Protein AF-A0A7S2N8E6-F1 (afdb_monomer)

InterPro domains:
  IPR011016 Zinc finger, RING-CH-type [PF12906] (7-64)
  IPR011016 Zinc finger, RING-CH-type [PS51292] (1-71)
  IPR011016 Zinc finger, RING-CH-type [SM00744] (6-65)
  IPR013083 Zinc finger, RING/FYVE/PHD-type [G3DSA:3.30.40.10] (2-70)

Mean predicted aligned error: 14.88 Å

Foldseek 3Di:
DPDFAAAPQPRHTDPDDWDQFDQDDDPNHGHTHHPVSLLVVLQPQDADDPPDDLCRHSQADNPPSHGTPDDHDHDDDPPPDDPVVVVVVLVVLLVVLVCQVVCPVNHHHDLCSLVSLVLSVVVDDDPSVVDPPPPDPNDPVSVVLVVVLCVVQVDPDDCSVVSSVVVVSVD

pLDDT: mean 75.58, std 19.43, range [35.53, 96.06]

Radius of gyration: 21.82 Å; Cα contacts (8 Å, |Δi|>4): 163; chains: 1; bounding box: 48×32×66 Å

Secondary structure (DSSP, 8-state):
---PPBBTTT--B--S--B--SS-EETTEEPBB-HHHHHHHHHHSPP--TT--GGG-TTB-TTT-PBPSS-PPPPPPPP---HHHHHHHHHHHHHHHHHHHTTGGGPPP-TTHHHHHHHTGGGS-SGGGS---------HHHHHHHHHHHHH--S-SS-HHHHHHHHHTT-

Sequence (171 aa):
MATERTCRICFDVIESEGVMPCECRDGGEFTIAHEACIQQWINLRPMPSAVATDQKDPSRCEVCGTAWKQDYQMPEAPVELSRAEWDDRAQALLLAAFARHTRLGGLQPRDGDAAILHVLGPLYDGPWQRRPTLTATLSKGTRRLLAKLRGATGGRNSSSVEQLRGALRHY

Organism: NCBI:txid156173

Solvent-accessible surface area (backbone atoms only — not comparable to full-atom values): 10674 Å² total; per-residue (Å²): 129,87,77,84,49,48,16,78,79,82,66,45,76,49,92,63,93,57,38,60,51,51,88,50,61,55,99,85,41,73,46,34,25,49,64,67,56,52,46,53,51,38,59,69,46,67,74,54,52,102,82,56,62,80,78,34,46,64,70,28,40,80,84,75,62,44,57,53,69,62,95,65,80,73,67,77,76,79,77,84,70,51,70,68,58,50,52,53,51,51,51,51,50,43,53,53,25,46,37,19,67,70,34,53,93,75,37,70,66,56,97,55,28,67,55,49,46,65,66,49,33,85,79,50,92,61,75,77,70,64,68,68,85,80,85,63,83,68,49,77,68,56,48,53,55,50,50,56,56,50,69,72,50,78,59,98,66,93,51,54,63,59,55,46,52,56,61,61,69,71,112

Structure (mmCIF, N/CA/C/O backbone):
data_AF-A0A7S2N8E6-F1
#
_entry.id   AF-A0A7S2N8E6-F1
#
loop_
_atom_site.group_PDB
_atom_site.id
_atom_site.type_symbol
_atom_site.label_atom_id
_atom_site.label_alt_id
_atom_site.label_comp_id
_atom_site.label_asym_id
_atom_site.label_entity_id
_atom_site.label_seq_id
_atom_site.pdbx_PDB_ins_code
_atom_site.Cartn_x
_atom_site.Cartn_y
_atom_site.Cartn_z
_atom_site.occupancy
_atom_site.B_iso_or_equiv
_atom_site.auth_seq_id
_atom_site.auth_comp_id
_atom_site.auth_asym_id
_atom_site.auth_atom_id
_atom_site.pdbx_PDB_model_num
ATOM 1 N N . MET A 1 1 ? -13.673 -3.706 39.379 1.00 44.00 1 MET A N 1
ATOM 2 C CA . MET A 1 1 ? -12.309 -3.439 38.880 1.00 44.00 1 MET A CA 1
ATOM 3 C C . MET A 1 1 ? -12.470 -2.850 37.494 1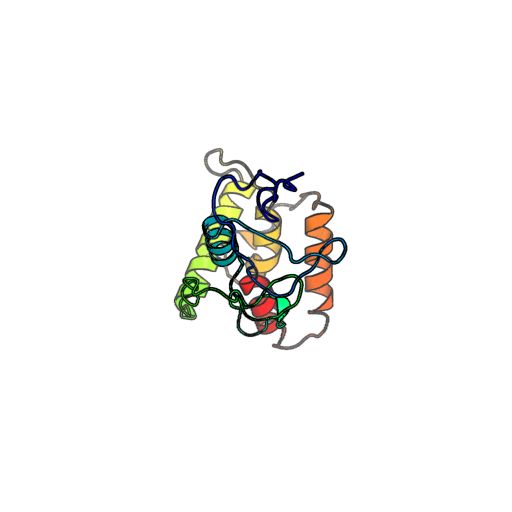.00 44.00 1 MET A C 1
ATOM 5 O O . MET A 1 1 ? -13.242 -3.414 36.731 1.00 44.00 1 MET A O 1
ATOM 9 N N . ALA A 1 2 ? -11.876 -1.691 37.208 1.00 52.50 2 ALA A N 1
ATOM 10 C CA . ALA A 1 2 ? -11.907 -1.146 35.855 1.00 52.50 2 ALA A CA 1
ATOM 11 C C . ALA A 1 2 ? -11.062 -2.071 34.971 1.00 52.50 2 ALA A C 1
ATOM 13 O O . ALA A 1 2 ? -9.880 -2.255 35.239 1.00 52.50 2 ALA A O 1
ATOM 14 N N . THR A 1 3 ? -11.682 -2.730 33.998 1.00 65.00 3 THR A N 1
ATOM 15 C CA . THR A 1 3 ? -10.970 -3.495 32.973 1.00 65.00 3 THR A CA 1
ATOM 16 C C . THR A 1 3 ? -10.178 -2.506 32.131 1.00 65.00 3 THR A C 1
ATOM 18 O O . THR A 1 3 ? -10.775 -1.673 31.445 1.00 65.00 3 THR A O 1
ATOM 21 N N . GLU A 1 4 ? -8.851 -2.563 32.226 1.00 77.25 4 GLU A N 1
ATOM 22 C CA . GLU A 1 4 ? -7.959 -1.820 31.339 1.00 77.25 4 GLU A CA 1
ATOM 23 C C . GLU A 1 4 ? -8.319 -2.167 29.893 1.00 77.25 4 GLU A C 1
ATOM 25 O O . GLU A 1 4 ? -8.377 -3.335 29.509 1.00 77.25 4 GLU A O 1
ATOM 30 N N . ARG A 1 5 ? -8.657 -1.146 29.105 1.00 86.19 5 ARG A N 1
ATOM 31 C CA . ARG A 1 5 ? -9.053 -1.321 27.708 1.00 86.19 5 ARG A CA 1
ATOM 32 C C . ARG A 1 5 ? -7.796 -1.268 26.856 1.00 86.19 5 ARG A C 1
ATOM 34 O O . ARG A 1 5 ? -7.074 -0.279 26.894 1.00 86.19 5 ARG A O 1
ATOM 41 N N . THR A 1 6 ? -7.549 -2.314 26.081 1.00 92.56 6 THR A N 1
ATOM 42 C CA . THR A 1 6 ? -6.382 -2.410 25.199 1.00 92.56 6 THR A CA 1
ATOM 43 C C . THR A 1 6 ? -6.758 -2.027 23.771 1.00 92.56 6 THR A C 1
ATOM 45 O O . THR A 1 6 ? -7.803 -2.433 23.259 1.00 92.56 6 THR A O 1
ATOM 48 N N . CYS A 1 7 ? -5.905 -1.257 23.099 1.00 94.69 7 CYS A N 1
ATOM 49 C CA . CYS A 1 7 ? -6.080 -0.923 21.693 1.00 94.69 7 CYS A CA 1
ATOM 50 C C . CYS A 1 7 ? -5.882 -2.165 20.817 1.00 94.69 7 CYS A C 1
ATOM 52 O O . CYS A 1 7 ? -4.807 -2.755 20.811 1.00 94.69 7 CYS A O 1
ATOM 54 N N . ARG A 1 8 ? -6.867 -2.523 19.986 1.00 93.19 8 ARG A N 1
ATOM 55 C CA . ARG A 1 8 ? -6.779 -3.701 19.094 1.00 93.19 8 ARG A CA 1
ATOM 56 C C . ARG A 1 8 ? -5.708 -3.630 17.992 1.00 93.19 8 ARG A C 1
ATOM 58 O O . ARG A 1 8 ? -5.542 -4.606 17.269 1.00 93.19 8 ARG A O 1
ATOM 65 N N . ILE A 1 9 ? -5.070 -2.474 17.786 1.00 93.19 9 ILE A N 1
ATOM 66 C CA . ILE A 1 9 ? -4.067 -2.270 16.724 1.00 93.19 9 ILE A CA 1
ATOM 67 C C . ILE A 1 9 ? -2.652 -2.314 17.290 1.00 93.19 9 ILE A C 1
ATOM 69 O O . ILE A 1 9 ? -1.837 -3.101 16.819 1.00 93.19 9 ILE A O 1
ATOM 73 N N . CYS A 1 10 ? -2.346 -1.454 18.265 1.00 94.69 10 CYS A N 1
ATOM 74 C CA . CYS A 1 10 ? -1.007 -1.389 18.856 1.00 94.69 10 CYS A CA 1
ATOM 75 C C . CYS A 1 10 ? -0.839 -2.299 20.076 1.00 94.69 10 CYS A C 1
ATOM 77 O O . CYS A 1 10 ? 0.288 -2.533 20.488 1.00 94.69 10 CYS A O 1
ATOM 79 N N . PHE A 1 11 ? -1.937 -2.835 20.618 1.00 93.75 11 PHE A N 1
ATOM 80 C CA . PHE A 1 11 ? -1.970 -3.652 21.834 1.00 93.75 11 PHE A CA 1
ATOM 81 C C . PHE A 1 11 ? -1.534 -2.924 23.116 1.00 93.75 11 PHE A C 1
ATOM 83 O O . PHE A 1 11 ? -1.376 -3.564 24.153 1.00 93.75 11 PHE A O 1
ATOM 90 N N . ASP A 1 12 ? -1.415 -1.594 23.076 1.00 94.81 12 ASP A N 1
ATOM 91 C CA . ASP A 1 12 ? -1.159 -0.771 24.260 1.00 94.81 12 ASP A CA 1
ATOM 92 C C . ASP A 1 12 ? -2.446 -0.487 25.047 1.00 94.81 12 ASP A C 1
ATOM 94 O O . ASP A 1 12 ? -3.557 -0.514 24.499 1.00 94.81 12 ASP A O 1
ATOM 98 N N . VAL A 1 13 ? -2.291 -0.183 26.338 1.00 93.00 13 VAL A N 1
ATOM 99 C CA . VAL A 1 13 ? -3.385 0.276 27.203 1.00 93.00 13 VAL A CA 1
ATOM 100 C C . VAL A 1 13 ? -3.857 1.651 26.739 1.00 93.00 13 VAL A C 1
ATOM 102 O O . VAL A 1 13 ? -3.057 2.542 26.463 1.00 93.00 13 VAL A O 1
ATOM 105 N N . ILE A 1 14 ? -5.172 1.823 26.657 1.00 91.94 14 ILE A N 1
ATOM 106 C CA . ILE A 1 14 ? -5.791 3.097 26.322 1.00 91.94 14 ILE A CA 1
ATOM 107 C C . ILE A 1 14 ? -5.973 3.889 27.619 1.00 91.94 14 ILE A C 1
ATOM 109 O O . ILE A 1 14 ? -6.877 3.614 28.407 1.00 91.94 14 ILE A O 1
ATOM 113 N N . GLU A 1 15 ? -5.100 4.872 27.836 1.00 85.25 15 GLU A N 1
ATOM 114 C CA . GLU A 1 15 ? -5.136 5.755 29.013 1.00 85.25 15 GLU A CA 1
ATOM 115 C C . GLU A 1 15 ? -6.241 6.830 28.925 1.00 85.25 15 GLU A C 1
ATOM 117 O O . GLU A 1 15 ? -6.656 7.385 29.942 1.00 85.25 15 GLU A O 1
ATOM 122 N N . SER A 1 16 ? -6.729 7.120 27.713 1.00 78.88 16 SER A N 1
ATOM 123 C CA . SER A 1 16 ? -7.763 8.118 27.403 1.00 78.88 16 SER A CA 1
ATOM 124 C C . SER A 1 16 ? -9.066 7.481 26.881 1.00 78.88 16 SER A C 1
ATOM 126 O O . SER A 1 16 ? -9.262 6.267 26.950 1.00 78.88 16 SER A O 1
ATOM 128 N N . GLU A 1 17 ? -10.013 8.281 26.375 1.00 82.00 17 GLU A N 1
ATOM 129 C CA . GLU A 1 17 ? -11.215 7.734 25.735 1.00 82.00 17 GLU A CA 1
ATOM 130 C C . GLU A 1 17 ? -10.862 7.047 24.405 1.00 82.00 17 GLU A C 1
ATOM 132 O O . GLU A 1 17 ? -10.599 7.684 23.388 1.00 82.00 17 GLU A O 1
ATOM 137 N N . GLY A 1 18 ? -10.848 5.713 24.417 1.00 91.06 18 GLY A N 1
ATOM 138 C CA . GLY A 1 18 ? -10.751 4.896 23.210 1.00 91.06 18 GLY A CA 1
ATOM 139 C C . GLY A 1 18 ? -12.062 4.876 22.429 1.00 91.06 18 GLY A C 1
ATOM 140 O O . GLY A 1 18 ? -13.149 4.978 23.000 1.00 91.06 18 GLY A O 1
ATOM 141 N N . VAL A 1 19 ? -11.967 4.670 21.118 1.00 94.81 19 VAL A N 1
ATOM 142 C CA . VAL A 1 19 ? -13.133 4.608 20.233 1.00 94.81 19 VAL A CA 1
ATOM 143 C C . VAL A 1 19 ? -13.498 3.167 19.903 1.00 94.81 19 VAL A C 1
ATOM 145 O O . VAL A 1 19 ? -12.643 2.284 19.836 1.00 94.81 19 VAL A O 1
ATOM 148 N N . MET A 1 20 ? -14.786 2.929 19.664 1.00 95.31 20 MET A N 1
ATOM 149 C CA . MET A 1 20 ? -15.279 1.695 19.057 1.00 95.31 20 MET A CA 1
ATOM 150 C C . MET A 1 20 ? -15.360 1.915 17.537 1.00 95.31 20 MET A C 1
ATOM 152 O O . MET A 1 20 ? -16.315 2.554 17.081 1.00 95.31 20 MET A O 1
ATOM 156 N N . PRO A 1 21 ? -14.405 1.395 16.742 1.00 94.19 21 PRO A N 1
ATOM 157 C CA . PRO A 1 21 ? -14.308 1.724 15.321 1.00 94.19 21 PRO A CA 1
ATOM 158 C C . PRO A 1 21 ? -15.385 1.067 14.456 1.00 94.19 21 PRO A C 1
ATOM 160 O O . PRO A 1 21 ? -15.741 1.573 13.398 1.00 94.19 21 PRO A O 1
ATOM 163 N N . CYS A 1 22 ? -15.905 -0.082 14.884 1.00 94.31 22 CYS A N 1
ATOM 164 C CA . CYS A 1 22 ? -16.864 -0.896 14.139 1.00 94.31 22 CYS A CA 1
ATOM 165 C C . CYS A 1 22 ? -17.645 -1.807 15.105 1.00 94.31 22 CYS A C 1
ATOM 167 O O . CYS A 1 22 ? -17.664 -1.567 16.310 1.00 94.31 22 CYS A O 1
ATOM 169 N N . GLU A 1 23 ? -18.308 -2.847 14.597 1.00 94.06 23 GLU A N 1
ATOM 170 C CA . GLU A 1 2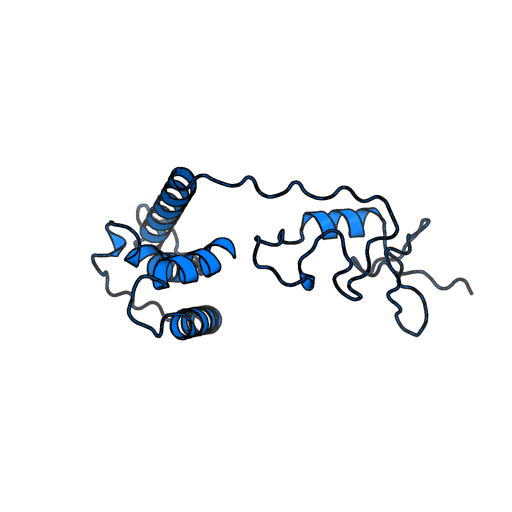3 ? -19.079 -3.802 15.413 1.00 94.06 23 GLU A CA 1
ATOM 171 C C . GLU A 1 23 ? -18.315 -5.081 15.778 1.00 94.06 23 GLU A C 1
ATOM 173 O O . GLU A 1 23 ? -18.901 -6.013 16.328 1.00 94.06 23 GLU A O 1
ATOM 178 N N . CYS A 1 24 ? -17.010 -5.137 15.492 1.00 94.50 24 CYS A N 1
ATOM 179 C CA . CYS A 1 24 ? -16.178 -6.270 15.883 1.00 94.50 24 CYS A CA 1
ATOM 180 C C . CYS A 1 24 ? -16.220 -6.488 17.394 1.00 94.50 24 CYS A C 1
ATOM 182 O O . CYS A 1 24 ? -16.135 -5.535 18.177 1.00 94.50 24 CYS A O 1
ATOM 184 N N . ARG A 1 25 ? -16.290 -7.762 17.781 1.00 93.50 25 ARG A N 1
ATOM 185 C CA . ARG A 1 25 ? -16.243 -8.188 19.172 1.00 93.50 25 ARG A CA 1
ATOM 186 C C . ARG A 1 25 ? -15.121 -9.185 19.395 1.00 93.50 25 ARG A C 1
ATOM 188 O O . ARG A 1 25 ? -14.878 -10.023 18.531 1.00 93.50 25 ARG A O 1
ATOM 195 N N . ASP A 1 26 ? -14.510 -9.109 20.565 1.00 85.44 26 ASP A N 1
ATOM 196 C CA . ASP A 1 26 ? -13.579 -10.103 21.085 1.00 85.44 26 ASP A CA 1
ATOM 197 C C . ASP A 1 26 ? -14.034 -10.499 22.494 1.00 85.44 26 ASP A C 1
ATOM 199 O O . ASP A 1 26 ? -14.447 -9.649 23.278 1.00 85.44 26 ASP A O 1
ATOM 203 N N . GLY A 1 27 ? -14.102 -11.799 22.783 1.00 85.44 27 GLY A N 1
ATOM 204 C CA . GLY A 1 27 ? -14.657 -12.293 24.053 1.00 85.44 27 GLY A CA 1
ATOM 205 C C . GLY A 1 27 ? -16.112 -11.877 24.350 1.00 85.44 27 GLY A C 1
ATOM 206 O O . GLY A 1 27 ? -16.545 -11.946 25.495 1.00 85.44 27 GLY A O 1
ATOM 207 N N . GLY A 1 28 ? -16.879 -11.442 23.342 1.00 87.44 28 GLY A N 1
ATOM 208 C CA . GLY A 1 28 ? -18.250 -10.932 23.499 1.00 87.44 28 GLY A CA 1
ATOM 209 C C . GLY A 1 28 ? -18.355 -9.419 23.736 1.00 87.44 28 GLY A C 1
ATOM 210 O O . GLY A 1 28 ? -19.456 -8.868 23.623 1.00 87.44 28 GLY A O 1
ATOM 211 N N . GLU A 1 29 ? -17.231 -8.739 23.964 1.00 87.88 29 GLU A N 1
ATOM 212 C CA . GLU A 1 29 ? -17.137 -7.289 24.152 1.00 87.88 29 GLU A CA 1
ATOM 213 C C . GLU A 1 29 ? -16.721 -6.585 22.860 1.00 87.88 29 GLU A C 1
ATOM 215 O O . GLU A 1 29 ? -16.032 -7.161 22.022 1.00 87.88 29 GLU A O 1
ATOM 220 N N . PHE A 1 30 ? -17.145 -5.334 22.664 1.00 90.38 30 PHE A N 1
ATOM 221 C CA . PHE A 1 30 ? -16.733 -4.566 21.490 1.00 90.38 30 PHE A CA 1
ATOM 222 C C . PHE A 1 30 ? -15.246 -4.228 21.547 1.00 90.38 30 PHE A C 1
ATOM 224 O O . PHE A 1 30 ? -14.743 -3.769 22.569 1.00 90.38 30 PHE A O 1
ATOM 231 N N . THR A 1 31 ? -14.557 -4.391 20.418 1.00 93.19 31 THR A N 1
ATOM 232 C CA . THR A 1 31 ? -13.146 -4.011 20.327 1.00 93.19 31 THR A CA 1
ATOM 233 C C . THR A 1 31 ? -12.989 -2.495 20.376 1.00 93.19 31 THR A C 1
ATOM 235 O O . THR A 1 31 ? -13.753 -1.781 19.720 1.00 93.19 31 THR A O 1
ATOM 238 N N . ILE A 1 32 ? -11.962 -2.020 21.078 1.00 94.62 32 ILE A N 1
ATOM 239 C CA . ILE A 1 32 ? -11.653 -0.596 21.238 1.00 94.62 32 ILE A CA 1
ATOM 240 C C . ILE A 1 32 ? -10.277 -0.313 20.622 1.00 94.62 32 ILE A C 1
ATOM 242 O O . ILE A 1 32 ? -9.407 -1.186 20.574 1.00 94.62 32 ILE A O 1
ATOM 246 N N . ALA A 1 33 ? -10.082 0.889 20.093 1.00 95.44 33 ALA A N 1
ATOM 247 C CA . ALA A 1 33 ? -8.811 1.341 19.544 1.00 95.44 33 ALA A CA 1
ATOM 248 C C . ALA A 1 33 ? -8.547 2.807 19.895 1.00 95.44 33 ALA A C 1
ATOM 250 O O . ALA A 1 33 ? -9.479 3.571 20.146 1.00 95.44 33 ALA A O 1
ATOM 251 N N . HIS A 1 34 ? -7.282 3.220 19.834 1.00 96.06 34 HIS A N 1
ATOM 252 C CA . HIS A 1 34 ? -6.969 4.635 19.671 1.00 96.06 34 HIS A CA 1
ATOM 253 C C . HIS A 1 34 ? -7.473 5.102 18.305 1.00 96.06 34 HIS A C 1
ATOM 255 O O . HIS A 1 34 ? -7.238 4.436 17.292 1.00 96.06 34 HIS A O 1
ATOM 261 N N . GLU A 1 35 ? -8.103 6.271 18.262 1.00 94.94 35 GLU A N 1
ATOM 262 C CA . GLU A 1 35 ? -8.569 6.873 17.011 1.00 94.94 35 GLU A CA 1
ATOM 263 C C . GLU A 1 35 ? -7.419 7.037 16.004 1.00 94.94 35 GLU A C 1
ATOM 265 O O . GLU A 1 35 ? -7.528 6.616 14.852 1.00 94.94 35 GLU A O 1
ATOM 270 N N . ALA A 1 36 ? -6.266 7.527 16.473 1.00 94.56 36 ALA A N 1
ATOM 271 C CA . ALA A 1 36 ? -5.061 7.686 15.663 1.00 94.56 36 ALA A CA 1
ATOM 272 C C . ALA A 1 36 ? -4.539 6.357 15.088 1.00 94.56 36 ALA A C 1
ATOM 274 O O . ALA A 1 36 ? -4.095 6.318 13.940 1.00 94.56 36 ALA A O 1
ATOM 275 N N . CYS A 1 37 ? -4.625 5.254 15.844 1.00 95.38 37 CYS A N 1
ATOM 276 C CA . CYS A 1 37 ? -4.220 3.943 15.338 1.00 95.38 37 CYS A CA 1
ATOM 277 C C . CYS A 1 37 ? -5.106 3.497 14.171 1.00 95.38 37 CYS A C 1
ATOM 279 O O . CYS A 1 37 ? -4.592 2.945 13.200 1.00 95.38 37 CYS A O 1
ATOM 281 N N . ILE A 1 38 ? -6.416 3.755 14.236 1.00 94.94 38 ILE A N 1
ATOM 282 C CA . ILE A 1 38 ? -7.343 3.421 13.147 1.00 94.94 38 ILE A CA 1
ATOM 283 C C . ILE A 1 38 ? -7.073 4.307 11.929 1.00 94.94 38 ILE A C 1
ATOM 285 O O . ILE A 1 38 ? -6.949 3.787 10.823 1.00 94.94 38 ILE A O 1
ATOM 289 N N . GLN A 1 39 ? -6.889 5.615 12.121 1.00 94.81 39 GLN A N 1
ATOM 290 C CA . GLN A 1 39 ? -6.544 6.533 11.032 1.00 94.81 39 GLN A CA 1
ATOM 291 C C . GLN A 1 39 ? -5.248 6.116 10.320 1.00 94.81 39 GLN A C 1
ATOM 293 O O . GLN A 1 39 ? -5.186 6.077 9.090 1.00 94.81 39 GLN A O 1
ATOM 298 N N . GLN A 1 40 ? -4.210 5.765 11.082 1.00 93.81 40 GLN A N 1
ATOM 299 C CA . GLN A 1 40 ? -2.952 5.283 10.519 1.00 93.81 40 GLN A CA 1
ATOM 300 C C . GLN A 1 40 ? -3.137 3.953 9.783 1.00 93.81 40 GLN A C 1
ATOM 302 O O . GLN A 1 40 ? -2.585 3.766 8.700 1.00 93.81 40 GLN A O 1
ATOM 307 N N . TRP A 1 41 ? -3.937 3.043 10.336 1.00 91.88 41 TRP A N 1
ATOM 308 C CA . TRP A 1 41 ? -4.260 1.776 9.691 1.00 91.88 41 TRP A CA 1
ATOM 309 C C . TRP A 1 41 ? -4.965 1.977 8.346 1.00 91.88 41 TRP A C 1
ATOM 311 O O . TRP A 1 41 ? -4.562 1.378 7.352 1.00 91.88 41 TRP A O 1
ATOM 321 N N . ILE A 1 42 ? -5.956 2.870 8.289 1.00 91.69 42 ILE A N 1
ATOM 322 C CA . ILE A 1 42 ? -6.667 3.249 7.060 1.00 91.69 42 ILE A CA 1
ATOM 323 C C . ILE A 1 42 ? -5.689 3.798 6.012 1.00 91.69 42 ILE A C 1
ATOM 325 O O . ILE A 1 42 ? -5.711 3.347 4.869 1.00 91.69 42 ILE A O 1
ATOM 329 N N . ASN A 1 43 ? -4.784 4.699 6.406 1.00 88.31 43 ASN A N 1
ATOM 330 C CA . ASN A 1 43 ? -3.808 5.316 5.499 1.00 88.31 43 ASN A CA 1
ATOM 331 C C . ASN A 1 43 ? -2.783 4.324 4.930 1.00 88.31 43 ASN A C 1
ATOM 333 O O . ASN A 1 43 ? -2.284 4.514 3.823 1.00 88.31 43 ASN A O 1
ATOM 337 N N . LEU A 1 44 ? -2.439 3.283 5.691 1.00 85.25 44 LEU A N 1
ATOM 338 C CA . LEU A 1 44 ? -1.472 2.266 5.277 1.00 85.25 44 LEU A CA 1
ATOM 339 C C . LEU A 1 44 ? -2.107 1.124 4.482 1.00 85.25 44 LEU A C 1
ATOM 341 O O . LEU A 1 44 ? -1.383 0.286 3.934 1.00 85.25 44 LEU A O 1
ATOM 345 N N . ARG A 1 45 ? -3.442 1.051 4.414 1.00 79.50 45 ARG A N 1
ATOM 346 C CA . ARG A 1 45 ? -4.091 0.001 3.637 1.00 79.50 45 ARG A CA 1
ATOM 347 C C . ARG A 1 45 ? -3.856 0.235 2.146 1.00 79.50 45 ARG A C 1
ATOM 349 O O . ARG A 1 45 ? -4.050 1.343 1.649 1.00 79.50 45 ARG A O 1
ATOM 356 N N . PRO A 1 46 ? -3.461 -0.815 1.407 1.00 68.12 46 PRO A N 1
ATOM 357 C CA . PRO A 1 46 ? -3.317 -0.708 -0.032 1.00 68.12 46 PRO A CA 1
ATOM 358 C C . PRO A 1 46 ? -4.684 -0.392 -0.635 1.00 68.12 46 PRO A C 1
ATOM 360 O O . PRO A 1 46 ? -5.621 -1.182 -0.484 1.00 68.12 46 PRO A O 1
ATOM 363 N N . MET A 1 47 ? -4.779 0.750 -1.319 1.00 64.25 47 MET A N 1
ATOM 364 C CA . MET A 1 47 ? -6.004 1.156 -1.996 1.00 64.25 47 MET A CA 1
ATOM 365 C C . MET A 1 47 ? -6.456 0.055 -2.958 1.00 64.25 47 MET A C 1
ATOM 367 O O . MET A 1 47 ? -5.632 -0.497 -3.701 1.00 64.25 47 MET A O 1
ATOM 371 N N . PRO A 1 48 ? -7.749 -0.302 -2.958 1.00 56.47 48 PRO A N 1
ATOM 372 C CA . PRO A 1 48 ? -8.265 -1.293 -3.874 1.00 56.47 48 PRO A CA 1
ATOM 373 C C . PRO A 1 48 ? -8.051 -0.778 -5.298 1.00 56.47 48 PRO A C 1
ATOM 375 O O . PRO A 1 48 ? -8.658 0.200 -5.721 1.00 56.47 48 PRO A O 1
ATOM 378 N N . SER A 1 49 ? -7.190 -1.445 -6.074 1.00 53.56 49 SER A N 1
ATOM 379 C CA . SER A 1 49 ? -7.254 -1.322 -7.534 1.00 53.56 49 SER A CA 1
ATOM 380 C C . SER A 1 49 ? -8.679 -1.673 -7.972 1.00 53.56 49 SER A C 1
ATOM 382 O O . SER A 1 49 ? -9.270 -2.541 -7.333 1.00 53.56 49 SER A O 1
ATOM 384 N N . ALA A 1 50 ? -9.182 -1.111 -9.073 1.00 49.06 50 ALA A N 1
ATOM 385 C CA . ALA A 1 50 ? -10.552 -1.273 -9.602 1.00 49.06 50 ALA A CA 1
ATOM 386 C C . ALA A 1 50 ? -11.124 -2.717 -9.724 1.00 49.06 50 ALA A C 1
ATOM 388 O O . ALA A 1 50 ? -12.269 -2.892 -10.119 1.00 49.06 50 ALA A O 1
ATOM 389 N N . VAL A 1 51 ? -10.348 -3.756 -9.403 1.00 43.91 51 VAL A N 1
ATOM 390 C CA . VAL A 1 51 ? -10.715 -5.183 -9.428 1.00 43.91 51 VAL A CA 1
ATOM 391 C C . VAL A 1 51 ? -10.727 -5.825 -8.026 1.00 43.91 51 VAL A C 1
ATOM 393 O O . VAL A 1 51 ? -10.849 -7.041 -7.891 1.00 43.91 51 VAL A O 1
ATOM 396 N N . ALA A 1 52 ? -10.518 -5.058 -6.955 1.00 47.84 52 ALA A N 1
ATOM 397 C CA . ALA A 1 52 ? -10.379 -5.622 -5.621 1.00 47.84 52 ALA A CA 1
ATOM 398 C C . ALA A 1 52 ? -11.739 -5.960 -4.997 1.00 47.84 52 ALA A C 1
ATOM 400 O O . ALA A 1 52 ? -12.612 -5.113 -4.861 1.00 47.84 52 ALA A O 1
ATOM 401 N N . THR A 1 53 ? -11.860 -7.211 -4.562 1.00 51.34 53 THR A N 1
ATOM 402 C CA . THR A 1 53 ? -12.881 -7.711 -3.634 1.00 51.34 53 THR A CA 1
ATOM 403 C C . THR A 1 53 ? -13.045 -6.779 -2.426 1.00 51.34 53 THR A C 1
ATOM 405 O O . THR A 1 53 ? -12.028 -6.312 -1.905 1.00 51.34 53 THR A O 1
ATOM 408 N N . ASP A 1 54 ? -14.276 -6.607 -1.930 1.00 53.88 54 ASP A N 1
ATOM 409 C CA . ASP A 1 54 ? -14.694 -5.741 -0.804 1.00 53.88 54 ASP A CA 1
ATOM 410 C C . ASP A 1 54 ? -13.753 -5.704 0.422 1.00 53.88 54 ASP A C 1
ATOM 412 O O . ASP A 1 54 ? -13.713 -4.719 1.154 1.00 53.88 54 ASP A O 1
ATOM 416 N N . GLN A 1 55 ? -12.938 -6.741 0.642 1.00 53.66 55 GLN A N 1
ATOM 417 C CA . GLN A 1 55 ? -11.934 -6.815 1.712 1.00 53.66 55 GLN A CA 1
ATOM 418 C C . GLN A 1 55 ? -10.793 -5.784 1.633 1.00 53.66 55 GLN A C 1
ATOM 420 O O . GLN A 1 55 ? -10.007 -5.681 2.577 1.00 53.66 55 GLN A O 1
ATOM 425 N N . LYS A 1 56 ? -10.651 -5.025 0.542 1.00 67.62 56 LYS A N 1
ATOM 426 C CA . LYS A 1 56 ? -9.591 -4.005 0.412 1.00 67.62 56 LYS A CA 1
ATOM 427 C C . LYS A 1 56 ? -10.085 -2.565 0.506 1.00 67.62 56 LYS A C 1
ATOM 429 O O . LYS A 1 56 ? -9.260 -1.668 0.440 1.00 67.62 56 LYS A O 1
ATOM 434 N N . ASP A 1 57 ? -11.381 -2.343 0.693 1.00 79.94 57 ASP A N 1
ATOM 435 C CA . ASP A 1 57 ? -11.930 -0.996 0.838 1.00 79.94 57 ASP A CA 1
ATOM 436 C C . ASP A 1 57 ? -11.454 -0.344 2.155 1.00 79.94 57 ASP A C 1
ATOM 438 O O . ASP A 1 57 ? -11.762 -0.879 3.229 1.00 79.94 57 ASP A O 1
ATOM 442 N N . PRO A 1 58 ? -10.695 0.774 2.110 1.00 86.81 58 PRO A N 1
ATOM 443 C CA . PRO A 1 58 ? -10.220 1.470 3.306 1.00 86.81 58 PRO A CA 1
ATOM 444 C C . PRO A 1 58 ? -11.361 2.076 4.130 1.00 86.81 58 PRO A C 1
ATOM 446 O O . PRO A 1 58 ? -11.165 2.310 5.320 1.00 86.81 58 PRO A O 1
ATOM 449 N N . SER A 1 59 ? -12.550 2.275 3.547 1.00 87.38 59 SER A N 1
ATOM 450 C CA . SER A 1 59 ? -13.727 2.829 4.232 1.00 87.38 59 SER A CA 1
ATOM 451 C C . SER A 1 59 ? -14.460 1.820 5.124 1.00 87.38 59 SER A C 1
ATOM 453 O O . SER A 1 59 ? -15.391 2.175 5.852 1.00 87.38 59 SER A O 1
ATOM 455 N N . ARG A 1 60 ? -14.037 0.549 5.096 1.00 91.00 60 ARG A N 1
ATOM 456 C CA . ARG A 1 60 ? -14.674 -0.555 5.819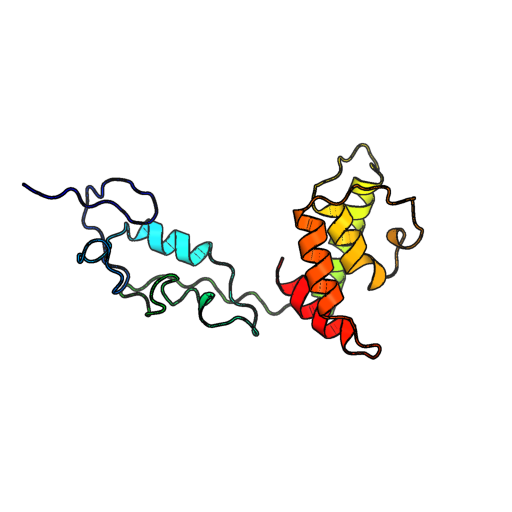 1.00 91.00 60 ARG A CA 1
ATOM 457 C C . ARG A 1 60 ? -13.662 -1.306 6.669 1.00 91.00 60 ARG A C 1
ATOM 459 O O . ARG A 1 60 ? -12.495 -1.431 6.302 1.00 91.00 60 ARG A O 1
ATOM 466 N N . CYS A 1 61 ? -14.123 -1.868 7.779 1.00 91.31 61 CYS A N 1
ATOM 467 C CA . CYS A 1 61 ? -13.302 -2.689 8.656 1.00 91.31 61 CYS A CA 1
ATOM 468 C C . CYS A 1 61 ? -12.814 -3.959 7.957 1.00 91.31 61 CYS A C 1
ATOM 470 O O . CYS A 1 61 ? -13.594 -4.692 7.357 1.00 91.31 61 CYS A O 1
ATOM 472 N N . GLU A 1 62 ? -11.526 -4.264 8.100 1.00 88.00 62 GLU A N 1
ATOM 473 C CA . GLU A 1 62 ? -10.890 -5.451 7.525 1.00 88.00 62 GLU A CA 1
ATOM 474 C C . GLU A 1 62 ? -11.387 -6.776 8.118 1.00 88.00 62 GLU A C 1
ATOM 476 O O . GLU A 1 62 ? -11.213 -7.824 7.501 1.00 88.00 62 GLU A O 1
ATOM 481 N N . VAL A 1 63 ? -12.002 -6.734 9.304 1.00 89.88 63 VAL A N 1
ATOM 482 C CA . VAL A 1 63 ? -12.473 -7.927 10.020 1.00 89.88 63 VAL A CA 1
ATOM 483 C C . VAL A 1 63 ? -13.951 -8.191 9.736 1.00 89.88 63 VAL A C 1
ATOM 485 O O . VAL A 1 63 ? -14.297 -9.258 9.237 1.00 89.88 63 VAL A O 1
ATOM 488 N N . CYS A 1 64 ? -14.836 -7.234 10.037 1.00 91.38 64 CYS A N 1
ATOM 489 C CA . CYS A 1 64 ? -16.285 -7.416 9.880 1.00 91.38 64 CYS A CA 1
ATOM 490 C C . CYS A 1 64 ? -16.857 -6.850 8.574 1.00 91.38 64 CYS A C 1
ATOM 492 O O . CYS A 1 64 ? -18.036 -7.055 8.297 1.00 91.38 64 CYS A O 1
ATOM 494 N N . GLY A 1 65 ? -16.074 -6.106 7.786 1.00 90.19 65 GLY A N 1
ATOM 495 C CA . GLY A 1 65 ? -16.538 -5.483 6.544 1.00 90.19 65 GLY A CA 1
ATOM 496 C C . GLY A 1 65 ? -17.553 -4.352 6.735 1.00 90.19 65 GLY A C 1
ATOM 497 O O . GLY A 1 65 ? -18.068 -3.831 5.753 1.00 90.19 65 GLY A O 1
ATOM 498 N N . THR A 1 66 ? -17.884 -3.946 7.961 1.00 92.06 66 THR A N 1
ATOM 499 C CA . THR A 1 66 ? -18.798 -2.815 8.191 1.00 92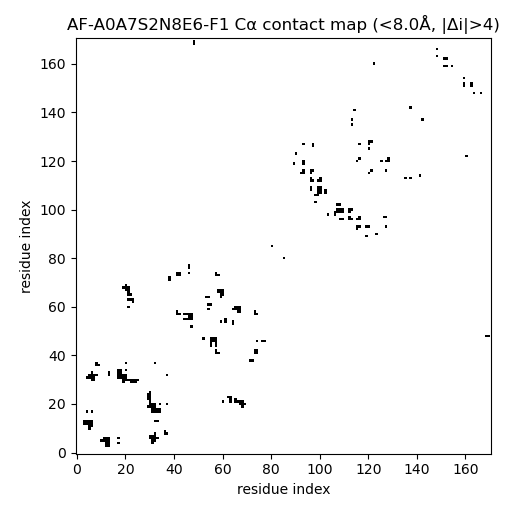.06 66 THR A CA 1
ATOM 500 C C . THR A 1 66 ? -18.071 -1.492 7.977 1.00 92.06 66 THR A C 1
ATOM 502 O O . THR A 1 66 ? -16.859 -1.422 8.179 1.00 92.06 66 THR A O 1
ATOM 505 N N . ALA A 1 67 ? -18.802 -0.436 7.614 1.00 92.69 67 ALA A N 1
ATOM 506 C CA . ALA A 1 67 ? -18.242 0.913 7.586 1.00 92.69 67 ALA A CA 1
ATOM 507 C C . ALA A 1 67 ? -17.697 1.309 8.968 1.00 92.69 67 ALA A C 1
ATOM 509 O O . ALA A 1 67 ? -18.165 0.809 10.002 1.00 92.69 67 ALA A O 1
ATOM 510 N N . TRP A 1 68 ? -16.696 2.183 8.973 1.00 94.19 68 TRP A N 1
ATOM 511 C CA . TRP A 1 68 ? -16.184 2.766 10.206 1.00 94.19 68 TRP A CA 1
ATOM 512 C C . TRP A 1 68 ? -17.229 3.676 10.859 1.00 94.19 68 TRP A C 1
ATOM 514 O O . TRP A 1 68 ? -18.017 4.320 10.170 1.00 94.19 68 TRP A O 1
ATOM 524 N N . LYS A 1 69 ? -17.262 3.698 12.195 1.00 95.56 69 LYS A N 1
ATOM 525 C CA . LYS A 1 69 ? -18.231 4.492 12.967 1.00 95.56 69 LYS A CA 1
ATOM 526 C C . LYS A 1 69 ? -17.827 5.956 13.132 1.00 95.56 69 LYS A C 1
ATOM 528 O O . LYS A 1 69 ? -18.703 6.786 13.340 1.00 95.56 69 LYS A O 1
ATOM 533 N N . GLN A 1 70 ? -16.529 6.247 13.111 1.00 94.31 70 GLN A N 1
ATOM 534 C CA . GLN A 1 70 ? -15.990 7.603 13.213 1.00 94.31 70 GLN A CA 1
ATOM 535 C C . GLN A 1 70 ? -15.642 8.152 11.827 1.00 94.31 70 GLN A C 1
ATOM 537 O O . GLN A 1 70 ? -15.407 7.391 10.883 1.00 94.31 70 GLN A O 1
ATOM 542 N N . ASP A 1 71 ? -15.571 9.478 11.739 1.00 92.94 71 ASP A N 1
ATOM 543 C CA . ASP A 1 71 ? -15.226 10.207 10.521 1.00 92.94 71 ASP A CA 1
ATOM 544 C C . ASP A 1 71 ? -13.708 10.213 10.308 1.00 92.94 71 ASP A C 1
ATOM 546 O O . ASP A 1 71 ? -12.998 11.147 10.676 1.00 92.94 71 ASP A O 1
ATOM 550 N N . TYR A 1 72 ? -13.199 9.139 9.708 1.00 92.94 72 TYR A N 1
ATOM 551 C CA . TYR A 1 72 ? -11.792 9.041 9.333 1.00 92.94 72 TYR A CA 1
ATOM 552 C C . TYR A 1 72 ? -11.517 9.695 7.982 1.00 92.94 72 TYR A C 1
ATOM 554 O O . TYR A 1 72 ? -12.302 9.585 7.036 1.00 92.94 72 TYR A O 1
ATOM 562 N N . GLN A 1 73 ? -10.339 10.301 7.852 1.00 91.50 73 GLN A N 1
ATOM 563 C CA . GLN A 1 73 ? -9.860 10.782 6.566 1.00 91.50 73 GLN A CA 1
ATOM 564 C C . GLN A 1 73 ? -9.530 9.584 5.674 1.00 91.50 73 GLN A C 1
ATOM 566 O O . GLN A 1 73 ? -8.665 8.770 6.005 1.00 91.50 73 GLN A O 1
ATOM 571 N N . MET A 1 74 ? -10.216 9.472 4.538 1.00 89.94 74 MET A N 1
ATOM 572 C CA . MET A 1 74 ? -9.909 8.441 3.552 1.00 89.94 74 MET A CA 1
ATOM 573 C C . MET A 1 74 ? -8.702 8.867 2.710 1.00 89.94 74 MET A C 1
ATOM 575 O O . MET A 1 74 ? -8.649 10.025 2.285 1.00 89.94 74 MET A O 1
ATOM 579 N N . PRO A 1 75 ? -7.742 7.963 2.443 1.00 82.50 75 PRO A N 1
ATOM 580 C CA . PRO A 1 75 ? -6.668 8.244 1.505 1.00 82.50 75 PRO A CA 1
ATOM 581 C C . PRO A 1 75 ? -7.251 8.569 0.129 1.00 82.50 75 PRO A C 1
ATOM 583 O O . PRO A 1 75 ? -8.232 7.964 -0.312 1.00 82.50 75 PRO A O 1
ATOM 586 N N . GLU A 1 76 ? -6.633 9.530 -0.554 1.00 78.19 76 GLU A N 1
ATOM 587 C CA . GLU A 1 76 ? -7.015 9.874 -1.918 1.00 78.19 76 GLU A CA 1
ATOM 588 C C . GLU A 1 76 ? -6.879 8.649 -2.825 1.00 78.19 76 GLU A C 1
ATOM 590 O O . GLU A 1 76 ? -5.948 7.843 -2.694 1.00 78.19 76 GLU A O 1
ATOM 595 N N . ALA A 1 77 ? -7.828 8.501 -3.752 1.00 70.06 77 ALA A N 1
ATOM 596 C CA . ALA A 1 77 ? -7.731 7.473 -4.772 1.00 70.06 77 ALA A CA 1
ATOM 597 C C . ALA A 1 77 ? -6.386 7.617 -5.504 1.00 70.06 77 ALA A C 1
ATOM 599 O O . ALA A 1 77 ? -5.991 8.743 -5.825 1.00 70.06 77 ALA A O 1
ATOM 600 N N . PRO A 1 78 ? -5.673 6.509 -5.782 1.00 68.69 78 PRO A N 1
ATOM 601 C CA . PRO A 1 78 ? -4.455 6.581 -6.568 1.00 68.69 78 PRO A CA 1
ATOM 602 C C . PRO A 1 78 ? -4.759 7.294 -7.882 1.00 68.69 78 PRO A C 1
ATOM 604 O O . PRO A 1 78 ? -5.711 6.925 -8.571 1.00 68.69 78 PRO A O 1
ATOM 607 N N . VAL A 1 79 ? -3.956 8.303 -8.223 1.00 73.69 79 VAL A N 1
ATOM 608 C CA . VAL A 1 79 ? -4.091 9.009 -9.500 1.00 73.69 79 VAL A CA 1
ATOM 609 C C . VAL A 1 79 ? -4.045 7.979 -10.625 1.00 73.69 79 VAL A C 1
ATOM 611 O O . VAL A 1 79 ? -3.115 7.167 -10.694 1.00 73.69 79 VAL A O 1
ATOM 614 N N . GLU A 1 80 ? -5.054 7.992 -11.497 1.00 75.44 80 GLU A N 1
ATOM 615 C CA . GLU A 1 80 ? -5.040 7.164 -12.695 1.00 75.44 80 GLU A CA 1
ATOM 616 C C . GLU A 1 80 ? -3.900 7.631 -13.596 1.00 75.44 80 GLU A C 1
ATOM 618 O O . GLU A 1 80 ? -3.983 8.661 -14.260 1.00 75.44 80 GLU A O 1
ATOM 623 N N . LEU A 1 81 ? -2.804 6.877 -13.590 1.00 76.31 81 LEU A N 1
ATOM 624 C CA . LEU A 1 81 ? -1.680 7.166 -14.467 1.00 76.31 81 LEU A CA 1
ATOM 625 C C . LEU A 1 81 ? -2.076 6.854 -15.905 1.00 76.31 81 LEU A C 1
ATOM 627 O O . LEU A 1 81 ? -2.651 5.797 -16.204 1.00 76.31 81 LEU A O 1
ATOM 631 N N . SER A 1 82 ? -1.698 7.753 -16.803 1.00 85.56 82 SER A N 1
ATOM 632 C CA . SER A 1 82 ? -1.766 7.507 -18.231 1.00 85.56 82 SER A CA 1
ATOM 633 C C . SER A 1 82 ? -0.908 6.298 -18.609 1.00 85.56 82 SER A C 1
ATOM 635 O O . SER A 1 82 ? -0.008 5.859 -17.885 1.00 85.56 82 SER A O 1
ATOM 637 N N . ARG A 1 83 ? -1.174 5.735 -19.789 1.00 80.12 83 ARG A N 1
ATOM 638 C CA . ARG A 1 83 ? -0.393 4.598 -20.284 1.00 80.12 83 ARG A CA 1
ATOM 639 C C . ARG A 1 83 ? 1.094 4.932 -20.423 1.00 80.12 83 ARG A C 1
ATOM 641 O O . ARG A 1 83 ? 1.916 4.108 -20.049 1.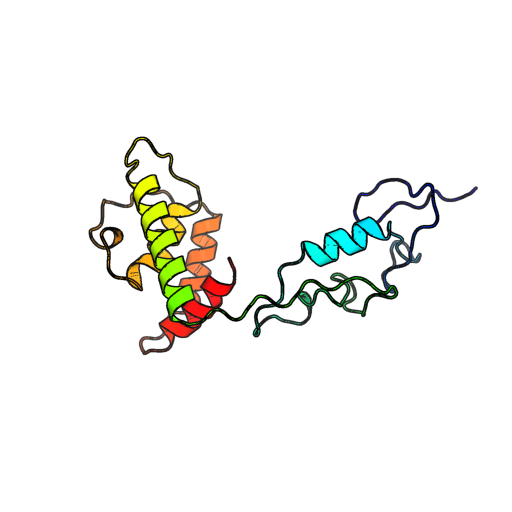00 80.12 83 ARG A O 1
ATOM 648 N N . ALA A 1 84 ? 1.412 6.130 -20.909 1.00 86.19 84 ALA A N 1
ATOM 649 C CA . ALA A 1 84 ? 2.791 6.580 -21.061 1.00 86.19 84 ALA A CA 1
ATOM 650 C C . ALA A 1 84 ? 3.525 6.609 -19.710 1.00 86.19 84 ALA A C 1
ATOM 652 O O . ALA A 1 84 ? 4.621 6.078 -19.596 1.00 86.19 84 ALA A O 1
ATOM 653 N N . GLU A 1 85 ? 2.879 7.115 -18.657 1.00 84.56 85 GLU A N 1
ATOM 654 C CA . GLU A 1 85 ? 3.471 7.155 -17.314 1.00 84.56 85 GLU A CA 1
ATOM 655 C C . GLU A 1 85 ? 3.671 5.758 -16.711 1.00 84.56 85 GLU A C 1
ATOM 657 O O . GLU A 1 85 ? 4.647 5.518 -15.997 1.00 84.56 85 GLU A O 1
ATOM 662 N N . TRP A 1 86 ? 2.759 4.821 -16.986 1.00 85.94 86 TRP A N 1
ATOM 663 C CA . TRP A 1 86 ? 2.947 3.420 -16.603 1.00 85.94 86 TRP A CA 1
ATOM 664 C C . TRP A 1 86 ? 4.145 2.791 -17.313 1.00 85.94 86 TRP A C 1
ATOM 666 O O . TRP A 1 86 ? 4.942 2.109 -16.663 1.00 85.94 86 TRP A O 1
ATOM 676 N N . ASP A 1 87 ? 4.271 3.032 -18.616 1.00 87.44 87 ASP A N 1
ATOM 677 C CA . ASP A 1 87 ? 5.363 2.508 -19.432 1.00 87.44 87 ASP A CA 1
ATOM 678 C C . ASP A 1 87 ? 6.713 3.099 -18.962 1.00 87.44 87 ASP A C 1
ATOM 680 O O . ASP A 1 87 ? 7.672 2.354 -18.750 1.00 87.44 87 ASP A O 1
ATOM 684 N N . ASP A 1 88 ? 6.768 4.401 -18.657 1.00 86.69 88 ASP A N 1
ATOM 685 C CA . ASP A 1 88 ? 7.956 5.075 -18.111 1.00 86.69 88 ASP A CA 1
ATOM 686 C C . ASP A 1 88 ? 8.386 4.493 -16.757 1.00 86.69 88 ASP A C 1
ATOM 688 O O . ASP A 1 88 ? 9.566 4.198 -16.526 1.00 86.69 88 ASP A O 1
ATOM 692 N N . ARG A 1 89 ? 7.427 4.270 -15.849 1.00 90.19 89 ARG A N 1
ATOM 693 C CA . ARG A 1 89 ? 7.696 3.648 -14.543 1.00 90.19 89 ARG A CA 1
ATOM 694 C C . ARG A 1 89 ? 8.199 2.217 -14.692 1.00 90.19 89 ARG A C 1
ATOM 696 O O . ARG A 1 89 ? 9.140 1.826 -13.998 1.00 90.19 89 ARG A O 1
ATOM 703 N N . ALA A 1 90 ? 7.600 1.437 -15.590 1.00 88.69 90 ALA A N 1
ATOM 704 C CA . ALA A 1 90 ? 8.033 0.072 -15.860 1.00 88.69 90 ALA A CA 1
ATOM 705 C C . ALA A 1 90 ? 9.462 0.039 -16.420 1.00 88.69 90 ALA A C 1
ATOM 707 O O . ALA A 1 90 ? 10.285 -0.752 -15.950 1.00 88.69 90 ALA A O 1
ATOM 708 N N . GLN A 1 91 ? 9.786 0.943 -17.348 1.00 89.25 91 GLN A N 1
ATOM 709 C CA . GLN A 1 91 ? 11.124 1.069 -17.918 1.00 89.25 91 GLN A CA 1
ATOM 710 C C . GLN A 1 91 ? 12.160 1.458 -16.853 1.00 89.25 91 GLN A C 1
ATOM 712 O O . GLN A 1 91 ? 13.234 0.854 -16.782 1.00 89.25 91 GLN A O 1
ATOM 717 N N . ALA A 1 92 ? 11.832 2.407 -15.971 1.00 91.25 92 ALA A N 1
ATOM 718 C CA . ALA A 1 92 ? 12.696 2.801 -14.859 1.00 91.25 92 ALA A CA 1
ATOM 719 C C . ALA A 1 92 ? 12.944 1.641 -13.875 1.00 91.25 92 ALA A C 1
ATOM 721 O O . ALA A 1 92 ? 14.086 1.402 -13.468 1.00 91.25 92 ALA A O 1
ATOM 722 N N . LEU A 1 93 ? 11.900 0.877 -13.528 1.00 93.19 93 LEU A N 1
ATOM 723 C CA . LEU A 1 93 ? 12.018 -0.307 -12.672 1.00 93.19 93 LEU A CA 1
ATOM 724 C C . LEU A 1 93 ? 12.897 -1.385 -13.309 1.00 93.19 93 LEU A C 1
ATOM 726 O O . LEU A 1 93 ? 13.757 -1.947 -12.627 1.00 93.19 93 LEU A O 1
ATOM 730 N N . LEU A 1 94 ? 12.714 -1.650 -14.603 1.00 92.50 94 LEU A N 1
ATOM 731 C CA . LEU A 1 94 ? 13.505 -2.623 -15.352 1.00 92.50 94 LEU A CA 1
ATOM 732 C C . LEU A 1 94 ? 14.980 -2.233 -15.428 1.00 92.50 94 LEU A C 1
ATOM 734 O O . LEU A 1 94 ? 15.839 -3.063 -15.132 1.00 92.50 94 LEU A O 1
ATOM 738 N N . LEU A 1 95 ? 15.287 -0.974 -15.748 1.00 91.69 95 LEU A N 1
ATOM 739 C CA . LEU A 1 95 ? 16.661 -0.468 -15.783 1.00 91.69 95 LEU A CA 1
ATOM 740 C C . LEU A 1 95 ? 17.333 -0.564 -14.412 1.00 91.69 95 LEU A C 1
ATOM 742 O O . LEU A 1 95 ? 18.465 -1.040 -14.306 1.00 91.69 95 LEU A O 1
ATOM 746 N N . ALA A 1 96 ? 16.629 -0.167 -13.352 1.00 92.44 96 ALA A N 1
ATOM 747 C CA . ALA A 1 96 ? 17.164 -0.205 -11.998 1.00 92.44 96 ALA A CA 1
ATOM 748 C C . ALA A 1 96 ? 17.385 -1.647 -11.506 1.00 92.44 96 ALA A C 1
ATOM 750 O O . ALA A 1 96 ? 18.422 -1.944 -10.906 1.00 92.44 96 ALA A O 1
ATOM 751 N N . ALA A 1 97 ? 16.433 -2.548 -11.771 1.00 92.12 97 ALA A N 1
ATOM 752 C CA . ALA A 1 97 ? 16.561 -3.966 -11.449 1.00 92.12 97 ALA A CA 1
ATOM 753 C C . ALA A 1 97 ? 17.698 -4.616 -12.243 1.00 92.12 97 ALA A C 1
ATOM 755 O O . ALA A 1 97 ? 18.477 -5.379 -11.676 1.00 92.12 97 ALA A O 1
ATOM 756 N N . PHE A 1 98 ? 17.845 -4.272 -13.525 1.00 90.50 98 PHE A N 1
ATOM 757 C CA . PHE A 1 98 ? 18.929 -4.761 -14.370 1.00 90.50 98 PHE A CA 1
ATOM 758 C C . PHE A 1 98 ? 20.291 -4.304 -13.847 1.00 90.50 98 PHE A C 1
ATOM 760 O O . PHE A 1 98 ? 21.149 -5.148 -13.612 1.00 90.50 98 PHE A O 1
ATOM 767 N N . ALA A 1 99 ? 20.468 -3.007 -13.572 1.00 89.81 99 ALA A N 1
ATOM 768 C CA . ALA A 1 99 ? 21.724 -2.459 -13.062 1.00 89.81 99 ALA A CA 1
ATOM 769 C C . ALA A 1 99 ? 22.161 -3.119 -11.743 1.00 89.81 99 ALA A C 1
ATOM 771 O O . ALA A 1 99 ? 23.332 -3.465 -11.584 1.00 89.81 99 ALA A O 1
ATOM 772 N N . ARG A 1 100 ? 21.223 -3.349 -10.813 1.00 90.94 100 ARG A N 1
ATOM 773 C CA . ARG A 1 100 ? 21.492 -4.083 -9.565 1.00 90.94 100 ARG A CA 1
ATOM 774 C C . ARG A 1 100 ? 21.803 -5.554 -9.815 1.00 90.94 100 ARG A C 1
ATOM 776 O O . ARG A 1 100 ? 22.746 -6.086 -9.233 1.00 90.94 100 ARG A O 1
ATOM 783 N N . HIS A 1 101 ? 21.054 -6.207 -10.699 1.00 87.81 101 HIS A N 1
ATOM 784 C CA . HIS A 1 101 ? 21.264 -7.612 -11.031 1.00 87.81 101 HIS A CA 1
ATOM 785 C C . HIS A 1 101 ? 22.640 -7.855 -11.670 1.00 87.81 101 HIS A C 1
ATOM 787 O O . HIS A 1 101 ? 23.319 -8.817 -11.319 1.00 87.81 101 HIS A O 1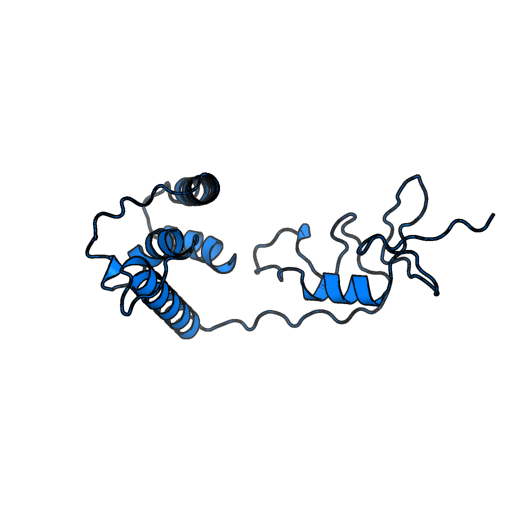
ATOM 793 N N . THR A 1 102 ? 23.088 -6.954 -12.548 1.00 85.88 102 THR A N 1
ATOM 794 C CA . THR A 1 102 ? 24.417 -7.002 -13.177 1.00 85.88 102 THR A CA 1
ATOM 795 C C . THR A 1 102 ? 25.516 -6.354 -12.335 1.00 85.88 102 THR A C 1
ATOM 797 O O . THR A 1 102 ? 26.653 -6.269 -12.792 1.00 85.88 102 THR A O 1
ATOM 800 N N . ARG A 1 103 ? 25.193 -5.874 -11.125 1.00 89.31 103 ARG A N 1
ATOM 801 C CA . ARG A 1 103 ? 26.107 -5.166 -10.212 1.00 89.31 103 ARG A CA 1
ATOM 802 C C . ARG A 1 103 ? 26.849 -3.991 -10.857 1.00 89.31 103 ARG A C 1
ATOM 804 O O . ARG A 1 103 ? 28.003 -3.709 -10.528 1.00 89.31 103 ARG A O 1
ATOM 811 N N . LEU A 1 104 ? 26.189 -3.299 -11.783 1.00 84.81 104 LEU A N 1
ATOM 812 C CA . LEU A 1 104 ? 26.748 -2.129 -12.449 1.00 84.81 104 LEU A CA 1
ATOM 813 C C . LEU A 1 104 ? 27.086 -1.065 -11.394 1.00 84.81 104 LEU A C 1
ATOM 815 O O . LEU A 1 104 ? 26.252 -0.748 -10.549 1.00 84.81 104 LEU A O 1
ATOM 819 N N . GLY A 1 105 ? 28.318 -0.553 -11.404 1.00 84.12 105 GLY A N 1
ATOM 820 C CA . GLY A 1 105 ? 28.768 0.445 -10.426 1.00 84.12 105 GLY A CA 1
ATOM 821 C C . GLY A 1 105 ? 28.811 -0.052 -8.973 1.00 84.12 105 GLY A C 1
ATOM 822 O O . GLY A 1 105 ? 28.741 0.760 -8.058 1.00 84.12 105 GLY A O 1
ATOM 823 N N . GLY A 1 106 ? 28.883 -1.369 -8.738 1.00 86.12 106 GLY A N 1
ATOM 824 C CA . GLY A 1 106 ? 28.932 -1.942 -7.385 1.00 86.12 106 GLY A CA 1
ATOM 825 C C . GLY A 1 106 ? 27.574 -2.050 -6.682 1.00 86.12 106 GLY A C 1
ATOM 826 O O . GLY A 1 106 ? 27.518 -2.403 -5.501 1.00 86.12 106 GLY A O 1
ATOM 827 N N . LEU A 1 107 ? 26.476 -1.782 -7.397 1.00 88.75 107 LEU A N 1
ATOM 828 C CA . LEU A 1 107 ? 25.122 -1.913 -6.868 1.00 88.75 107 LEU A CA 1
ATOM 829 C C . LEU A 1 107 ? 24.822 -3.356 -6.432 1.00 88.75 107 LEU A C 1
ATOM 831 O O . LEU A 1 107 ? 25.186 -4.316 -7.109 1.00 88.75 107 LEU A O 1
ATOM 835 N N . GLN A 1 108 ? 24.125 -3.504 -5.304 1.00 90.00 108 GLN A N 1
ATOM 836 C CA . GLN A 1 108 ? 23.765 -4.815 -4.761 1.00 90.00 108 GLN A CA 1
ATOM 837 C C . GLN A 1 108 ? 22.377 -5.268 -5.246 1.00 90.00 108 GLN A C 1
ATOM 839 O O . GLN A 1 108 ? 21.450 -4.448 -5.258 1.00 90.00 108 GLN A O 1
ATOM 844 N N . PRO A 1 109 ? 22.202 -6.555 -5.612 1.00 85.94 109 PRO A N 1
ATOM 845 C CA . PRO A 1 109 ? 20.898 -7.122 -5.948 1.00 85.94 109 PRO A CA 1
ATOM 846 C C . PRO A 1 109 ? 19.907 -7.052 -4.781 1.00 85.94 109 PRO A C 1
ATOM 848 O O . PRO A 1 109 ? 20.285 -7.245 -3.627 1.00 85.94 109 PRO A O 1
ATOM 851 N N . ARG A 1 110 ? 18.625 -6.844 -5.094 1.00 88.25 110 ARG A N 1
ATOM 852 C CA . ARG A 1 110 ? 17.501 -6.977 -4.153 1.00 88.25 110 ARG A CA 1
ATOM 853 C C . ARG A 1 110 ? 16.697 -8.244 -4.435 1.00 88.25 110 ARG A C 1
ATOM 855 O O . ARG A 1 110 ? 16.609 -8.687 -5.581 1.00 88.25 110 ARG A O 1
ATOM 862 N N . ASP A 1 111 ? 16.008 -8.748 -3.413 1.00 79.31 111 ASP A N 1
ATOM 863 C CA . ASP A 1 111 ? 15.187 -9.970 -3.484 1.00 79.31 111 ASP A CA 1
ATOM 864 C C . ASP A 1 111 ? 14.070 -9.920 -4.549 1.00 79.31 111 ASP A C 1
ATOM 866 O O . ASP A 1 111 ? 13.594 -10.960 -5.011 1.00 79.31 111 ASP A O 1
ATOM 870 N N . GLY A 1 112 ? 13.677 -8.717 -4.989 1.00 82.12 112 GLY A N 1
ATOM 871 C CA . GLY A 1 112 ? 12.676 -8.496 -6.036 1.00 82.12 112 GLY A CA 1
ATOM 872 C C . GLY A 1 112 ? 13.223 -8.321 -7.458 1.00 82.12 112 GLY A C 1
ATOM 873 O O . GLY A 1 112 ? 12.461 -8.486 -8.408 1.00 82.12 112 GLY A O 1
ATOM 874 N N . ASP A 1 113 ? 14.514 -8.030 -7.650 1.00 87.50 113 ASP A N 1
ATOM 875 C CA . ASP A 1 113 ? 15.029 -7.599 -8.963 1.00 87.50 113 ASP A CA 1
ATOM 876 C C . ASP A 1 113 ? 14.877 -8.691 -10.032 1.00 87.50 113 ASP A C 1
ATOM 878 O O . ASP A 1 113 ? 14.459 -8.422 -11.156 1.00 87.50 113 ASP A O 1
ATOM 882 N N . ALA A 1 114 ? 15.128 -9.952 -9.668 1.00 84.25 114 ALA A N 1
ATOM 883 C CA . ALA A 1 114 ? 14.938 -11.080 -10.580 1.00 84.25 114 ALA A CA 1
ATOM 884 C C . ALA A 1 114 ? 13.463 -11.272 -10.978 1.00 84.25 114 ALA A C 1
ATOM 886 O O . ALA A 1 114 ? 13.178 -11.656 -12.111 1.00 84.25 114 ALA A O 1
ATOM 887 N N . ALA A 1 115 ? 12.524 -10.997 -10.066 1.00 83.44 115 ALA A N 1
ATOM 888 C CA . ALA A 1 115 ? 11.095 -11.084 -10.355 1.00 83.44 115 ALA A CA 1
ATOM 889 C C . ALA A 1 115 ? 10.661 -9.965 -11.308 1.00 83.44 115 ALA A C 1
ATOM 891 O O . ALA A 1 115 ? 9.978 -10.244 -12.289 1.00 83.44 115 ALA A O 1
ATOM 892 N N . ILE A 1 116 ? 11.120 -8.735 -11.060 1.00 87.12 116 ILE A N 1
ATOM 893 C CA . ILE A 1 116 ? 10.882 -7.570 -11.922 1.00 87.12 116 ILE A CA 1
ATOM 894 C C . ILE A 1 116 ? 11.361 -7.874 -13.344 1.00 87.12 116 ILE A C 1
ATOM 896 O O . ILE A 1 116 ? 10.571 -7.821 -14.282 1.00 87.12 116 ILE A O 1
ATOM 900 N N . LEU A 1 117 ? 12.618 -8.297 -13.505 1.00 88.81 117 LEU A N 1
ATOM 901 C CA . LEU A 1 117 ? 13.186 -8.626 -14.816 1.00 88.81 117 LEU A CA 1
ATOM 902 C C . LEU A 1 117 ? 12.462 -9.788 -15.506 1.00 88.81 117 LEU A C 1
ATOM 904 O O . LEU A 1 117 ? 12.304 -9.777 -16.722 1.00 88.81 117 LEU A O 1
ATOM 908 N N . HIS A 1 118 ? 12.007 -10.789 -14.752 1.00 84.62 118 HIS A N 1
ATOM 909 C CA . HIS A 1 118 ? 11.313 -11.940 -15.326 1.00 84.62 118 HIS A CA 1
ATOM 910 C C . HIS A 1 118 ? 9.871 -11.630 -15.745 1.00 84.62 118 HIS A C 1
ATOM 912 O O . HIS A 1 118 ? 9.404 -12.170 -16.745 1.00 84.62 118 HIS A O 1
ATOM 918 N N . VAL A 1 119 ? 9.157 -10.807 -14.973 1.00 83.75 119 VAL A N 1
ATOM 919 C CA . VAL A 1 119 ? 7.735 -10.505 -15.194 1.00 83.75 119 VAL A CA 1
ATOM 920 C C . VAL A 1 119 ? 7.563 -9.340 -16.164 1.00 83.75 119 VAL A C 1
ATOM 922 O O . VAL A 1 119 ? 6.787 -9.451 -17.109 1.00 83.75 119 VAL A O 1
ATOM 925 N N . LEU A 1 120 ? 8.291 -8.240 -15.953 1.00 86.69 120 LEU A N 1
ATOM 926 C CA . LEU A 1 120 ? 8.214 -7.055 -16.808 1.00 86.69 120 LEU A CA 1
ATOM 927 C C . LEU A 1 120 ? 9.107 -7.168 -18.042 1.00 86.69 120 LEU A C 1
ATOM 929 O O . LEU A 1 120 ? 8.729 -6.689 -19.103 1.00 86.69 120 LEU A O 1
ATOM 933 N N . GLY A 1 121 ? 10.274 -7.807 -17.937 1.00 88.31 121 GLY A N 1
ATOM 934 C CA . GLY A 1 121 ? 11.285 -7.780 -18.999 1.00 88.31 121 GLY A CA 1
ATOM 935 C C . GLY A 1 121 ? 10.812 -8.293 -20.366 1.00 88.31 121 GLY A C 1
ATOM 936 O O . GLY A 1 121 ? 11.217 -7.716 -21.369 1.00 88.31 121 GLY A O 1
ATOM 937 N N . PRO A 1 122 ? 9.943 -9.319 -20.456 1.00 90.00 122 PRO A N 1
ATOM 938 C CA . PRO A 1 122 ? 9.380 -9.756 -21.736 1.00 90.00 122 PRO A CA 1
ATOM 939 C C . PRO A 1 122 ? 8.404 -8.767 -22.390 1.00 90.00 122 PRO A C 1
ATOM 941 O O . PRO A 1 122 ? 8.081 -8.941 -23.560 1.00 90.00 122 PRO A O 1
ATOM 944 N N . LEU A 1 123 ? 7.894 -7.782 -21.644 1.00 86.50 123 LEU A N 1
ATOM 945 C CA . LEU A 1 123 ? 6.909 -6.812 -22.131 1.00 86.50 123 LEU A CA 1
ATOM 946 C C . LEU A 1 123 ? 7.550 -5.553 -22.731 1.00 86.50 123 LEU A C 1
ATOM 948 O O . LEU A 1 123 ? 6.853 -4.797 -23.401 1.00 86.50 123 LEU A O 1
ATOM 952 N N . TYR A 1 124 ? 8.846 -5.331 -22.489 1.00 88.69 124 TYR A N 1
ATOM 953 C CA . TYR A 1 124 ? 9.565 -4.121 -22.889 1.00 88.69 124 TYR A CA 1
ATOM 954 C C . TYR A 1 124 ? 10.909 -4.459 -23.531 1.00 88.69 124 TYR A C 1
ATOM 956 O O . TYR A 1 124 ? 11.601 -5.402 -23.126 1.00 88.69 124 TYR A O 1
ATOM 964 N N . ASP A 1 125 ? 11.310 -3.640 -24.498 1.00 87.88 125 ASP A N 1
ATOM 965 C CA . ASP A 1 125 ? 12.603 -3.764 -25.160 1.00 87.88 125 ASP A CA 1
ATOM 966 C C . ASP A 1 125 ? 13.743 -3.241 -24.284 1.00 87.88 125 ASP A C 1
ATOM 968 O O . ASP A 1 125 ? 13.667 -2.157 -23.698 1.00 87.88 125 ASP A O 1
ATOM 972 N N . GLY A 1 126 ? 14.825 -4.021 -24.188 1.00 87.62 126 GLY A N 1
ATOM 973 C CA . GLY A 1 126 ? 15.980 -3.625 -23.389 1.00 87.62 126 GLY A CA 1
ATOM 974 C C . GLY A 1 126 ? 17.051 -4.698 -23.171 1.00 87.62 126 GLY A C 1
ATOM 975 O O . GLY A 1 126 ? 16.934 -5.840 -23.627 1.00 87.62 126 GLY A O 1
ATOM 976 N N . PRO A 1 127 ? 18.134 -4.343 -22.453 1.00 82.06 127 PRO A N 1
ATOM 977 C CA . PRO A 1 127 ? 19.312 -5.195 -22.276 1.00 82.06 127 PRO A CA 1
ATOM 978 C C . PRO A 1 127 ? 19.032 -6.472 -21.468 1.00 82.06 127 PRO A C 1
ATOM 980 O O . PRO A 1 127 ? 19.743 -7.461 -21.623 1.00 82.06 127 PRO A O 1
ATOM 983 N N . TRP A 1 128 ? 17.963 -6.494 -20.670 1.00 85.81 128 TRP A N 1
ATOM 984 C CA . TRP A 1 128 ? 17.493 -7.666 -19.920 1.00 85.81 128 TRP A CA 1
ATOM 985 C C . TRP A 1 128 ? 17.012 -8.829 -20.798 1.00 85.81 128 TRP A C 1
ATOM 987 O O . TRP A 1 128 ? 16.935 -9.959 -20.319 1.00 85.81 128 TRP A O 1
ATOM 997 N N . GLN A 1 129 ? 16.716 -8.588 -22.079 1.00 78.56 129 GLN A N 1
ATOM 998 C CA . GLN A 1 129 ? 16.361 -9.647 -23.029 1.00 78.56 129 GLN A CA 1
ATOM 999 C C . GLN A 1 129 ? 17.584 -10.480 -23.448 1.00 78.56 129 GLN A C 1
ATOM 1001 O O . GLN A 1 129 ? 17.469 -11.670 -23.758 1.00 78.56 129 GLN A O 1
ATOM 1006 N N . ARG A 1 130 ? 18.779 -9.875 -23.423 1.00 67.75 130 ARG A N 1
ATOM 1007 C CA . ARG A 1 130 ? 20.049 -10.539 -23.731 1.00 67.75 130 ARG A CA 1
ATOM 1008 C C . ARG A 1 130 ? 20.499 -11.303 -22.496 1.00 67.75 130 ARG A C 1
ATOM 1010 O O . ARG A 1 130 ? 21.333 -10.814 -21.749 1.00 67.75 130 ARG A O 1
ATOM 1017 N N . ARG A 1 131 ? 19.881 -12.466 -22.258 1.00 53.59 131 ARG A N 1
ATOM 1018 C CA . ARG A 1 131 ? 20.097 -13.339 -21.090 1.00 53.59 131 ARG A CA 1
ATOM 1019 C C . ARG A 1 131 ? 21.571 -13.347 -20.637 1.00 53.59 131 ARG A C 1
ATOM 1021 O O . ARG A 1 131 ? 22.358 -14.089 -21.227 1.00 53.59 131 ARG A O 1
ATOM 1028 N N . PRO A 1 132 ? 21.953 -12.655 -19.547 1.00 48.59 132 PRO A N 1
ATOM 1029 C CA . PRO A 1 132 ? 22.953 -13.253 -18.687 1.00 48.59 132 PRO A CA 1
ATOM 1030 C C . PRO A 1 132 ? 22.284 -14.495 -18.097 1.00 48.59 132 PRO A C 1
ATOM 1032 O O . PRO A 1 132 ? 21.083 -14.488 -17.822 1.00 48.59 132 PRO A O 1
ATOM 1035 N N . THR A 1 133 ? 23.008 -15.596 -17.978 1.00 48.16 133 THR A N 1
ATOM 1036 C CA . THR A 1 133 ? 22.518 -16.836 -17.377 1.00 48.16 133 THR A CA 1
ATOM 1037 C C . THR A 1 133 ? 21.923 -16.505 -16.003 1.00 48.16 133 THR A C 1
ATOM 1039 O O . THR A 1 133 ? 22.657 -16.301 -15.042 1.00 48.16 133 THR A O 1
ATOM 1042 N N . LEU A 1 134 ? 20.593 -16.369 -15.919 1.00 48.66 134 LEU A N 1
ATOM 1043 C CA . LEU A 1 134 ? 19.864 -16.029 -14.696 1.00 48.66 134 LEU A CA 1
ATOM 1044 C C . LEU A 1 134 ? 19.867 -17.260 -13.783 1.00 48.66 134 LEU A C 1
ATOM 1046 O O . LEU A 1 134 ? 18.839 -17.894 -13.559 1.00 48.66 134 LEU A O 1
ATOM 1050 N N . THR A 1 135 ? 21.031 -17.645 -13.266 1.00 44.50 135 THR A N 1
ATOM 1051 C CA . THR A 1 135 ? 21.174 -18.657 -12.217 1.00 44.50 135 THR A CA 1
ATOM 1052 C C . THR A 1 135 ? 20.850 -18.013 -10.873 1.00 44.50 135 THR A C 1
ATOM 1054 O O . THR A 1 135 ? 21.674 -17.969 -9.967 1.00 44.50 135 THR A O 1
ATOM 1057 N N . ALA A 1 136 ? 19.654 -17.439 -10.753 1.00 48.62 136 ALA A N 1
ATOM 1058 C CA . ALA A 1 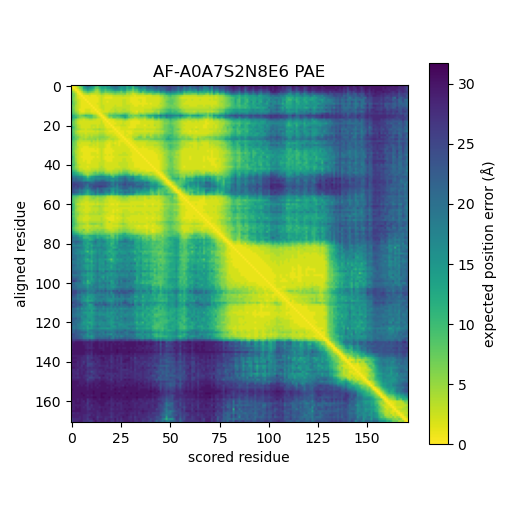136 ? 19.143 -16.941 -9.490 1.00 48.62 136 ALA A CA 1
ATOM 1059 C C . ALA A 1 136 ? 18.163 -17.979 -8.954 1.00 48.62 136 ALA A C 1
ATOM 1061 O O . ALA A 1 136 ? 17.077 -18.188 -9.499 1.00 48.62 136 ALA A O 1
ATOM 1062 N N . THR A 1 137 ? 18.569 -18.660 -7.889 1.00 47.69 137 THR A N 1
ATOM 1063 C CA . THR A 1 137 ? 17.730 -19.560 -7.108 1.00 47.69 137 THR A CA 1
ATOM 1064 C C . THR A 1 137 ? 16.548 -18.756 -6.577 1.00 47.69 137 THR A C 1
ATOM 1066 O O . THR A 1 137 ? 16.640 -18.095 -5.549 1.00 47.69 137 THR A O 1
ATOM 1069 N N . LEU A 1 138 ? 15.433 -18.766 -7.310 1.00 52.16 138 LEU A N 1
ATOM 1070 C CA . LEU A 1 138 ? 14.213 -18.071 -6.916 1.00 52.16 138 LEU A CA 1
ATOM 1071 C C . LEU A 1 138 ? 13.833 -18.519 -5.501 1.00 52.16 138 LEU A C 1
ATOM 1073 O O . LEU A 1 138 ? 13.738 -19.728 -5.234 1.00 52.16 138 LEU A O 1
ATOM 1077 N N . SER A 1 139 ? 13.604 -17.565 -4.601 1.00 56.19 139 SER A N 1
ATOM 1078 C CA . SER A 1 139 ? 13.091 -17.867 -3.266 1.00 56.19 139 SER A CA 1
ATOM 1079 C C . SER A 1 139 ? 11.750 -18.614 -3.382 1.00 56.19 139 SER A C 1
ATOM 1081 O O . SER A 1 139 ? 11.042 -18.510 -4.393 1.00 56.19 139 SER A O 1
ATOM 1083 N N . LYS A 1 140 ? 11.368 -19.397 -2.361 1.00 55.31 140 LYS A N 1
ATOM 1084 C CA . LYS A 1 140 ? 10.066 -20.101 -2.357 1.00 55.31 140 LYS A CA 1
ATOM 1085 C C . LYS A 1 140 ? 8.890 -19.131 -2.573 1.00 55.31 140 LYS A C 1
ATOM 1087 O O . LYS A 1 140 ? 7.922 -19.506 -3.234 1.00 55.31 140 LYS A O 1
ATOM 1092 N N . GLY A 1 141 ? 8.991 -17.898 -2.069 1.00 48.69 141 GLY A N 1
ATOM 1093 C CA . GLY A 1 141 ? 7.992 -16.842 -2.264 1.00 48.69 141 GLY A CA 1
ATOM 1094 C C . GLY A 1 141 ? 7.881 -16.411 -3.726 1.00 48.69 141 GLY A C 1
ATOM 1095 O O . GLY A 1 141 ? 6.792 -16.443 -4.299 1.00 48.69 141 GLY A O 1
ATOM 1096 N N . THR A 1 142 ? 9.016 -16.132 -4.370 1.00 51.88 142 THR A N 1
ATOM 1097 C CA . THR A 1 142 ? 9.057 -15.725 -5.782 1.00 51.88 142 THR A CA 1
ATOM 1098 C C . THR A 1 142 ? 8.584 -16.845 -6.713 1.00 51.88 142 THR A C 1
ATOM 1100 O O .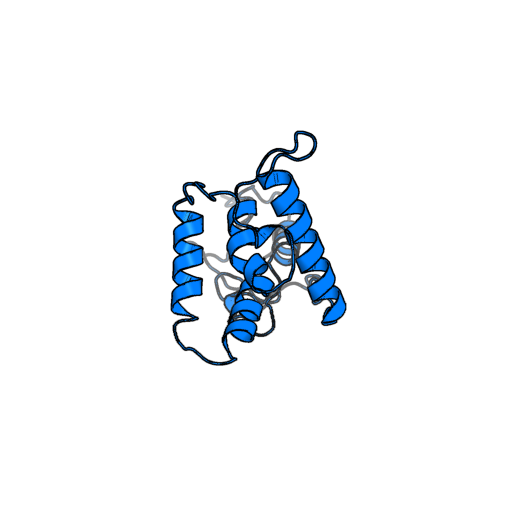 THR A 1 142 ? 7.867 -16.585 -7.676 1.00 51.88 142 THR A O 1
ATOM 1103 N N . ARG A 1 143 ? 8.885 -18.117 -6.401 1.00 56.88 143 ARG A N 1
ATOM 1104 C CA . ARG A 1 143 ? 8.353 -19.269 -7.157 1.00 56.88 143 ARG A CA 1
ATOM 1105 C C . ARG A 1 143 ? 6.831 -19.374 -7.076 1.00 56.88 143 ARG A C 1
ATOM 1107 O O . ARG A 1 143 ? 6.199 -19.665 -8.087 1.00 56.88 143 ARG A O 1
ATOM 1114 N N . ARG A 1 144 ? 6.236 -19.136 -5.901 1.00 55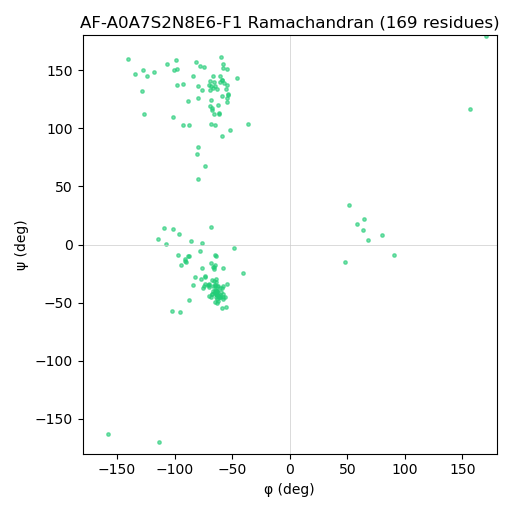.50 144 ARG A N 1
ATOM 1115 C CA . ARG A 1 144 ? 4.773 -19.156 -5.726 1.00 55.50 144 ARG A CA 1
ATOM 1116 C C . ARG A 1 144 ? 4.093 -18.024 -6.492 1.00 55.50 144 ARG A C 1
ATOM 1118 O O . ARG A 1 144 ? 3.055 -18.259 -7.103 1.00 55.50 144 ARG A O 1
ATOM 1125 N N . LEU A 1 145 ? 4.689 -16.831 -6.503 1.00 48.38 145 LEU A N 1
ATOM 1126 C CA . LEU A 1 145 ? 4.197 -15.703 -7.296 1.00 48.38 145 LEU A CA 1
ATOM 1127 C C . LEU A 1 145 ? 4.234 -16.028 -8.798 1.00 48.38 145 LEU A C 1
ATOM 1129 O O . LEU A 1 145 ? 3.225 -15.904 -9.483 1.00 48.38 145 LEU A O 1
ATOM 1133 N N . LEU A 1 146 ? 5.360 -16.551 -9.291 1.00 52.41 146 LEU A N 1
ATOM 1134 C CA . LEU A 1 146 ? 5.508 -16.959 -10.691 1.00 52.41 146 LEU A CA 1
ATOM 1135 C C . LEU A 1 146 ? 4.559 -18.098 -11.090 1.00 52.41 146 LEU A C 1
ATOM 1137 O O . LEU A 1 146 ? 4.052 -18.101 -12.208 1.00 52.41 146 LEU A O 1
ATOM 1141 N N . ALA A 1 147 ? 4.274 -19.042 -10.188 1.00 57.19 147 ALA A N 1
ATOM 1142 C CA . ALA A 1 147 ? 3.290 -20.097 -10.428 1.00 57.19 147 ALA A CA 1
ATOM 1143 C C . ALA A 1 147 ? 1.862 -19.539 -10.572 1.00 57.19 147 ALA A C 1
ATOM 1145 O O . ALA A 1 147 ? 1.131 -19.974 -11.459 1.00 57.19 147 ALA A O 1
ATOM 1146 N N . LYS A 1 148 ? 1.485 -18.531 -9.770 1.00 55.53 148 LYS A N 1
ATOM 1147 C CA . LYS A 1 148 ? 0.193 -17.837 -9.913 1.00 55.53 148 LYS A CA 1
ATOM 1148 C C . LYS A 1 148 ? 0.090 -17.080 -11.242 1.00 55.53 148 LYS A C 1
ATOM 1150 O O . LYS A 1 148 ? -0.940 -17.156 -11.902 1.00 55.53 148 LYS A O 1
ATOM 1155 N N . LEU A 1 149 ? 1.168 -16.424 -11.675 1.00 49.56 149 LEU A N 1
ATOM 1156 C CA . LEU A 1 149 ? 1.206 -15.702 -12.955 1.00 49.56 149 LEU A CA 1
ATOM 1157 C C . LEU A 1 149 ? 1.200 -16.638 -14.175 1.00 49.56 149 LEU A C 1
ATOM 1159 O O . LEU A 1 149 ? 0.571 -16.334 -15.187 1.00 49.56 149 LEU A O 1
ATOM 1163 N N . ARG A 1 150 ? 1.839 -17.812 -14.082 1.00 51.44 150 ARG A N 1
ATOM 1164 C CA . ARG A 1 150 ? 1.774 -18.849 -15.129 1.00 51.44 150 ARG A CA 1
ATOM 1165 C C . ARG A 1 150 ? 0.408 -19.526 -15.216 1.00 51.44 150 ARG A C 1
ATOM 1167 O O . ARG A 1 150 ? -0.028 -19.839 -16.316 1.00 51.44 150 ARG A O 1
ATOM 1174 N N . GLY A 1 151 ? -0.279 -19.714 -14.089 1.00 46.19 151 GLY A N 1
ATOM 1175 C CA . GLY A 1 151 ? -1.654 -20.225 -14.075 1.00 46.19 151 GLY A CA 1
ATOM 1176 C C . GLY A 1 151 ? -2.651 -19.282 -14.757 1.00 46.19 151 GLY A C 1
ATOM 1177 O O . GLY A 1 151 ? -3.611 -19.748 -15.357 1.00 46.19 151 GLY A O 1
ATOM 1178 N N . ALA A 1 152 ? -2.390 -17.971 -14.733 1.00 47.00 152 ALA A N 1
ATOM 1179 C CA . ALA A 1 152 ? -3.209 -16.983 -15.435 1.00 47.00 152 ALA A CA 1
ATOM 1180 C C . ALA A 1 152 ? -2.952 -16.944 -16.956 1.00 47.00 152 ALA A C 1
ATOM 1182 O O . ALA A 1 152 ? -3.870 -16.667 -17.716 1.00 47.00 152 ALA A O 1
ATOM 1183 N N . THR A 1 153 ? -1.735 -17.267 -17.410 1.00 45.22 153 THR A N 1
ATOM 1184 C CA . THR A 1 153 ? -1.268 -17.049 -18.798 1.00 45.22 153 THR A CA 1
ATOM 1185 C C . THR A 1 153 ? -1.270 -18.307 -19.682 1.00 45.22 153 THR A C 1
ATOM 1187 O O . THR A 1 153 ? -0.729 -18.299 -20.788 1.00 45.22 153 THR A O 1
ATOM 1190 N N . GLY A 1 154 ? -1.918 -19.391 -19.241 1.00 36.00 154 GLY A N 1
ATOM 1191 C CA . GLY A 1 154 ? -2.035 -20.671 -19.960 1.00 36.00 154 GLY A CA 1
ATOM 1192 C C . GLY A 1 154 ? -2.893 -20.670 -21.237 1.00 36.00 154 GLY A C 1
ATOM 1193 O O . GLY A 1 154 ? -3.235 -21.743 -21.725 1.00 36.00 154 GLY A O 1
ATOM 1194 N N . GLY A 1 155 ? -3.236 -19.507 -21.796 1.00 36.56 155 GLY A N 1
ATOM 1195 C CA . GLY A 1 155 ? -3.938 -19.368 -23.071 1.00 36.56 155 GLY A CA 1
ATOM 1196 C C . GLY A 1 155 ? -3.172 -18.435 -24.004 1.00 36.56 155 GLY A C 1
ATOM 1197 O O . GLY A 1 155 ? -3.071 -17.237 -23.753 1.00 36.56 155 GLY A O 1
ATOM 1198 N N . ARG A 1 156 ? -2.618 -18.975 -25.095 1.00 46.12 156 ARG A N 1
ATOM 1199 C CA . ARG A 1 156 ? -2.117 -18.165 -26.213 1.00 46.12 156 ARG A CA 1
ATOM 1200 C C . ARG A 1 156 ? -3.289 -17.375 -26.797 1.00 46.12 156 ARG A C 1
ATOM 1202 O O . ARG A 1 156 ? -4.182 -17.998 -27.355 1.00 46.12 156 ARG A O 1
ATOM 1209 N N . ASN A 1 157 ? -3.267 -16.052 -26.636 1.00 40.34 157 ASN A N 1
ATOM 1210 C CA . ASN A 1 157 ? -3.731 -15.008 -27.568 1.00 40.34 157 ASN A CA 1
ATOM 1211 C C . ASN A 1 157 ? -4.051 -13.740 -26.775 1.00 40.34 157 ASN A C 1
ATOM 1213 O O . ASN A 1 157 ? -4.953 -13.790 -25.955 1.00 40.34 157 ASN A O 1
ATOM 1217 N N . SER A 1 158 ? -3.321 -12.642 -27.031 1.00 40.88 158 SER A N 1
ATOM 1218 C CA . SER A 1 158 ? -3.635 -11.215 -26.753 1.00 40.88 158 SER A CA 1
ATOM 1219 C C . SER A 1 158 ? -4.158 -10.754 -25.369 1.00 40.88 158 SER A C 1
ATOM 1221 O O . SER A 1 158 ? -4.045 -9.570 -25.074 1.00 40.88 158 SER A O 1
ATOM 1223 N N . SER A 1 159 ? -4.630 -11.631 -24.481 1.00 43.34 159 SER A N 1
ATOM 1224 C CA . SER A 1 159 ? -5.140 -11.353 -23.130 1.00 43.34 159 SER A CA 1
ATOM 1225 C C . SER A 1 159 ? -4.045 -11.362 -22.059 1.00 43.34 159 SER A C 1
ATOM 1227 O O . SER A 1 159 ? -4.268 -10.958 -20.919 1.00 43.34 159 SER A O 1
ATOM 1229 N N . SER A 1 160 ? -2.842 -11.815 -22.421 1.00 48.75 160 SER A N 1
ATOM 1230 C CA . SER A 1 160 ? -1.719 -12.002 -21.494 1.00 48.75 160 SER A CA 1
ATOM 1231 C C . SER A 1 160 ? -1.193 -10.667 -20.941 1.00 48.75 160 SER A C 1
ATOM 1233 O O . SER A 1 160 ? -0.774 -10.587 -19.789 1.00 48.75 160 SER A O 1
ATOM 1235 N N . VAL A 1 161 ? -1.298 -9.581 -21.722 1.00 42.53 161 VAL A N 1
ATOM 1236 C CA . VAL A 1 161 ? -0.904 -8.225 -21.295 1.00 42.53 161 VAL A CA 1
ATOM 1237 C C . VAL A 1 161 ? -1.917 -7.630 -20.311 1.00 42.53 161 VAL A C 1
ATOM 1239 O O . VAL A 1 161 ? -1.518 -6.964 -19.363 1.00 42.53 161 VAL A O 1
ATOM 1242 N N . GLU A 1 162 ? -3.215 -7.899 -20.466 1.00 43.34 162 GLU A N 1
ATOM 1243 C CA . GLU A 1 162 ? -4.245 -7.430 -19.524 1.00 43.34 162 GLU A CA 1
ATOM 1244 C C . GLU A 1 162 ? -4.229 -8.201 -18.200 1.00 43.34 162 GLU A C 1
ATOM 1246 O O . GLU A 1 162 ? -4.399 -7.611 -17.134 1.00 43.34 162 GLU A O 1
ATOM 1251 N N . GLN A 1 163 ? -3.912 -9.494 -18.236 1.00 44.69 163 GLN A N 1
ATOM 1252 C CA . GLN A 1 163 ? -3.720 -10.291 -17.023 1.00 44.69 163 GLN A CA 1
ATOM 1253 C C . GLN A 1 163 ? -2.434 -9.906 -16.272 1.00 44.69 163 GLN A C 1
ATOM 1255 O O . GLN A 1 163 ? -2.433 -9.843 -15.041 1.00 44.69 163 GLN A O 1
ATOM 1260 N N . LEU A 1 164 ? -1.357 -9.565 -16.993 1.00 43.44 164 LEU A N 1
ATOM 1261 C CA . LEU A 1 164 ? -0.143 -8.993 -16.398 1.00 43.44 164 LEU A CA 1
ATOM 1262 C C . LEU A 1 164 ? -0.364 -7.559 -15.882 1.00 43.44 164 LEU A C 1
ATOM 1264 O O . LEU A 1 164 ? 0.168 -7.225 -14.826 1.00 43.44 164 LEU A O 1
ATOM 1268 N N . ARG A 1 165 ? -1.207 -6.741 -16.533 1.00 47.34 165 ARG A N 1
ATOM 1269 C CA . ARG A 1 165 ? -1.668 -5.439 -15.999 1.00 47.34 165 ARG A CA 1
ATOM 1270 C C . ARG A 1 165 ? -2.384 -5.588 -14.659 1.00 47.34 165 ARG A C 1
ATOM 1272 O O . ARG A 1 165 ? -2.193 -4.741 -13.795 1.00 47.34 165 ARG A O 1
ATOM 1279 N N . GLY A 1 166 ? -3.162 -6.655 -14.470 1.00 45.66 166 GLY A N 1
ATOM 1280 C CA . GLY A 1 166 ? -3.718 -6.998 -13.160 1.00 45.66 166 GLY A CA 1
ATOM 1281 C C . GLY A 1 166 ? -2.602 -7.217 -12.140 1.00 45.66 166 GLY A C 1
ATOM 1282 O O . GLY A 1 166 ? -2.522 -6.517 -11.141 1.00 45.66 166 GLY A O 1
ATOM 1283 N N . ALA A 1 167 ? -1.660 -8.107 -12.450 1.00 40.00 167 ALA A N 1
ATOM 1284 C CA . ALA A 1 167 ? -0.569 -8.473 -11.548 1.00 40.00 167 ALA A CA 1
ATOM 1285 C C . ALA A 1 167 ? 0.415 -7.342 -11.192 1.00 40.00 167 ALA A C 1
ATOM 1287 O O . ALA A 1 167 ? 0.967 -7.344 -10.094 1.00 40.00 167 ALA A O 1
ATOM 1288 N N . LEU A 1 168 ? 0.655 -6.399 -12.104 1.00 35.53 168 LEU A N 1
ATOM 1289 C CA . LEU A 1 168 ? 1.616 -5.303 -11.926 1.00 35.53 168 LEU A CA 1
ATOM 1290 C C . LEU A 1 168 ? 1.001 -4.049 -11.296 1.00 35.53 168 LEU A C 1
ATOM 1292 O O . LEU A 1 168 ? 1.734 -3.221 -10.778 1.00 35.53 168 LEU A O 1
ATOM 1296 N N . ARG A 1 169 ? -0.334 -3.945 -11.260 1.00 40.91 169 ARG A N 1
ATOM 1297 C CA . ARG A 1 169 ? -1.067 -2.977 -10.421 1.00 40.91 169 ARG A CA 1
ATOM 1298 C C . ARG A 1 169 ? -1.125 -3.384 -8.941 1.00 40.91 169 ARG A C 1
ATOM 1300 O O . ARG A 1 169 ? -1.787 -2.722 -8.148 1.00 40.91 169 ARG A O 1
ATOM 1307 N N . HIS A 1 170 ? -0.508 -4.507 -8.577 1.00 40.91 170 HIS A N 1
ATOM 1308 C CA . HIS A 1 170 ? -0.537 -5.087 -7.232 1.00 40.91 170 HIS A CA 1
ATOM 1309 C C . HIS A 1 170 ? 0.808 -4.987 -6.490 1.00 40.91 170 HIS A C 1
ATOM 1311 O O . HIS A 1 170 ? 0.973 -5.662 -5.471 1.00 40.91 170 HIS A O 1
ATOM 1317 N N . TYR A 1 171 ? 1.738 -4.167 -6.993 1.00 35.78 171 TYR A N 1
ATOM 1318 C CA . TYR A 1 171 ? 3.001 -3.812 -6.343 1.00 35.78 171 TYR A CA 1
ATOM 1319 C C . TYR A 1 171 ? 3.138 -2.301 -6.209 1.00 35.78 171 TYR A C 1
ATOM 1321 O O . TYR A 1 171 ? 2.802 -1.601 -7.191 1.00 35.78 171 TYR A O 1
#

Nearest PDB structures (foldseek):
  2v1s-assembly4_D  TM=3.986E-01  e=3.402E+00  Rattus norvegicus